Protein AF-A0A951ZE11-F1 (afdb_monomer_lite)

Secondary structure (DSSP, 8-state):
---TTS-TT-----S---GGGSSSS--GGGGS--PBPTTTT-B-TT----------

Foldseek 3Di:
DDDPPDDPPDDDDDPDDQLVPDPNSDDPCVQADPFADPPPRHGPRPDGDDDDDDDD

Radius of gyration: 13.7 Å; c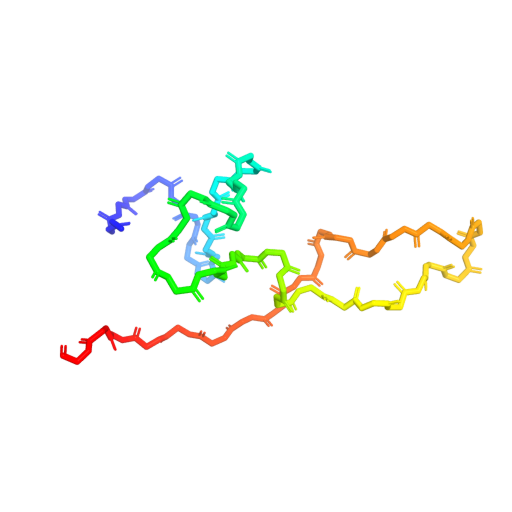hains: 1; bounding box: 33×20×35 Å

Sequence (56 aa):
RVTDGVRPGAAWAPSIWWGKFTSDGHNANETTSQRTTDMGNGPVFYDNLVEITPEA

Structure (mmCIF, N/CA/C/O backbone):
data_AF-A0A951ZE11-F1
#
_entry.id   AF-A0A951ZE11-F1
#
loop_
_atom_site.group_PDB
_atom_site.id
_atom_site.type_symbol
_atom_site.label_atom_id
_atom_site.label_alt_id
_atom_site.label_comp_id
_atom_site.label_asym_id
_atom_site.label_entity_id
_atom_site.label_seq_id
_atom_site.pdbx_PDB_ins_code
_atom_site.Cartn_x
_atom_site.Cartn_y
_atom_site.Cartn_z
_atom_site.occupancy
_atom_site.B_iso_or_equiv
_atom_site.auth_seq_id
_atom_site.auth_comp_id
_atom_site.auth_asym_id
_atom_site.auth_atom_id
_atom_site.pdbx_PDB_model_num
ATOM 1 N N . ARG A 1 1 ? -9.992 3.335 9.676 1.00 89.19 1 ARG A N 1
ATOM 2 C CA . ARG A 1 1 ? -11.308 4.032 9.690 1.00 89.19 1 ARG A CA 1
ATOM 3 C C . ARG A 1 1 ? -12.007 3.758 8.368 1.00 89.19 1 ARG A C 1
ATOM 5 O O . ARG A 1 1 ? -11.368 3.951 7.345 1.00 89.19 1 ARG A O 1
ATOM 12 N N . VAL A 1 2 ? -13.274 3.345 8.385 1.00 92.38 2 VAL A N 1
ATOM 13 C CA . VAL A 1 2 ? -14.080 3.162 7.164 1.00 92.38 2 VAL A CA 1
ATOM 14 C C . VAL A 1 2 ? -14.831 4.459 6.855 1.00 92.38 2 VAL A C 1
ATOM 16 O O . VAL A 1 2 ? -15.417 5.052 7.763 1.00 92.38 2 VAL A O 1
ATOM 19 N N . THR A 1 3 ? -14.760 4.927 5.608 1.00 96.12 3 THR A N 1
ATOM 20 C CA . THR A 1 3 ? -15.477 6.108 5.097 1.00 96.12 3 THR A CA 1
ATOM 21 C C . THR A 1 3 ? -15.748 5.948 3.598 1.00 96.12 3 THR A C 1
ATOM 23 O O . THR A 1 3 ? -15.055 5.185 2.929 1.00 96.12 3 THR A O 1
ATOM 26 N N . ASP A 1 4 ? -16.669 6.745 3.053 1.00 97.38 4 ASP A N 1
ATOM 27 C CA . ASP A 1 4 ? -16.943 6.807 1.605 1.00 97.38 4 ASP A CA 1
ATOM 28 C C . ASP A 1 4 ? -15.915 7.657 0.823 1.00 97.38 4 ASP A C 1
ATOM 30 O O . ASP A 1 4 ? -16.080 7.928 -0.364 1.00 97.38 4 ASP A O 1
ATOM 34 N N . GLY A 1 5 ? -14.849 8.122 1.489 1.00 97.00 5 GLY A N 1
ATOM 35 C CA . GLY A 1 5 ? -13.835 9.008 0.904 1.00 97.00 5 GLY A CA 1
ATOM 36 C C . GLY A 1 5 ? -12.746 8.292 0.098 1.00 97.00 5 GLY A C 1
ATOM 37 O O . GLY A 1 5 ? -11.905 8.955 -0.506 1.00 97.00 5 GLY A O 1
ATOM 38 N N . VAL A 1 6 ? -12.737 6.957 0.097 1.00 94.81 6 VAL A N 1
ATOM 39 C CA . VAL A 1 6 ? -11.782 6.119 -0.642 1.00 94.81 6 VAL A CA 1
ATOM 40 C C . VAL A 1 6 ? -12.550 5.267 -1.648 1.00 94.81 6 VAL A C 1
ATOM 42 O O . VAL A 1 6 ? -13.643 4.784 -1.363 1.00 94.81 6 VAL A O 1
ATOM 45 N N . ARG A 1 7 ? -11.993 5.100 -2.852 1.00 95.44 7 ARG A N 1
ATOM 46 C CA . ARG A 1 7 ? -12.631 4.309 -3.915 1.00 95.44 7 ARG A CA 1
ATOM 47 C C . ARG A 1 7 ? -12.765 2.835 -3.497 1.00 95.44 7 ARG A C 1
ATOM 49 O O . ARG A 1 7 ? -11.831 2.311 -2.889 1.00 95.44 7 ARG A O 1
ATOM 56 N N . PRO A 1 8 ? -13.854 2.140 -3.880 1.00 95.56 8 PRO A N 1
ATOM 57 C CA . PRO A 1 8 ? -13.963 0.698 -3.681 1.00 95.56 8 PRO A CA 1
ATOM 58 C C . PRO A 1 8 ? -12.758 -0.047 -4.271 1.00 95.56 8 PRO A C 1
ATOM 60 O O . PRO A 1 8 ? -12.342 0.240 -5.393 1.00 95.56 8 PRO A O 1
ATOM 63 N N . GLY A 1 9 ? -12.201 -0.990 -3.508 1.00 93.81 9 GLY A N 1
ATOM 64 C CA . GLY A 1 9 ? -11.014 -1.758 -3.900 1.00 93.81 9 GLY A CA 1
ATOM 65 C C . GLY A 1 9 ? -9.670 -1.065 -3.643 1.00 93.81 9 GLY A C 1
ATOM 66 O O . GLY A 1 9 ? -8.637 -1.637 -3.970 1.00 93.81 9 GLY A O 1
ATOM 67 N N . ALA A 1 10 ? -9.660 0.132 -3.049 1.00 93.44 10 ALA A N 1
ATOM 68 C CA . ALA A 1 10 ? -8.441 0.825 -2.647 1.00 93.44 10 ALA A CA 1
ATOM 69 C C . ALA A 1 10 ? -8.383 1.024 -1.128 1.00 93.44 10 ALA A C 1
ATOM 71 O O . ALA A 1 10 ? -9.404 1.190 -0.460 1.00 93.44 10 ALA A O 1
ATOM 72 N N . ALA A 1 11 ? -7.163 1.073 -0.599 1.00 92.31 11 ALA A N 1
ATOM 73 C CA . ALA A 1 11 ? -6.886 1.473 0.771 1.00 92.31 11 ALA A CA 1
ATOM 74 C C . ALA A 1 11 ? -6.003 2.720 0.776 1.00 92.31 11 ALA A C 1
ATOM 76 O O . ALA A 1 11 ? -5.162 2.912 -0.101 1.00 92.31 11 ALA A O 1
ATOM 77 N N . TRP A 1 12 ? -6.207 3.577 1.772 1.00 91.31 12 TRP A N 1
ATOM 78 C CA . TRP A 1 12 ? -5.399 4.772 1.974 1.00 91.31 12 TRP A CA 1
ATOM 79 C C . TRP A 1 12 ? -4.613 4.651 3.277 1.00 91.31 12 TRP A C 1
ATOM 81 O O . TRP A 1 12 ? -5.189 4.330 4.319 1.00 91.31 12 TRP A O 1
ATOM 91 N N . ALA A 1 13 ? -3.316 4.950 3.212 1.00 88.31 13 ALA A N 1
ATOM 92 C CA . ALA A 1 13 ? -2.427 5.028 4.363 1.00 88.31 13 ALA A CA 1
ATOM 93 C C . ALA A 1 13 ? -1.718 6.398 4.396 1.00 88.31 13 ALA A C 1
ATOM 95 O O . ALA A 1 13 ? -1.373 6.934 3.337 1.00 88.31 13 ALA A O 1
ATOM 96 N N . PRO A 1 14 ? -1.476 6.984 5.583 1.00 83.81 14 PRO A N 1
ATOM 97 C CA . PRO A 1 14 ? -0.706 8.219 5.705 1.00 83.81 14 PRO A CA 1
ATOM 98 C C . PRO A 1 14 ? 0.724 8.067 5.164 1.00 83.81 14 PRO A C 1
ATOM 100 O O . PRO A 1 14 ? 1.438 7.138 5.526 1.00 83.81 14 PRO A O 1
ATOM 103 N N . SER A 1 15 ? 1.171 9.026 4.347 1.00 74.81 15 SER A N 1
ATOM 104 C CA . SER A 1 15 ? 2.487 8.986 3.681 1.00 74.81 15 SER A CA 1
ATOM 105 C C . SER A 1 15 ? 3.685 9.222 4.612 1.00 74.81 15 SER A C 1
ATOM 107 O O . SER A 1 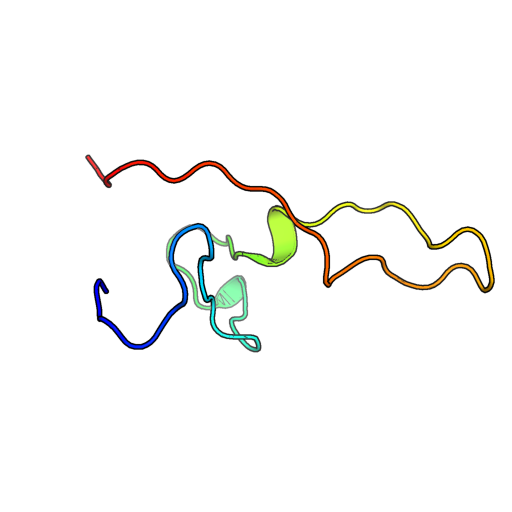15 ? 4.811 8.897 4.244 1.00 74.81 15 SER A O 1
ATOM 109 N N . ILE A 1 16 ? 3.481 9.827 5.785 1.00 75.38 16 ILE A N 1
ATOM 110 C CA . ILE A 1 16 ? 4.556 10.169 6.727 1.00 75.38 16 ILE A CA 1
ATOM 111 C C . ILE A 1 16 ? 4.207 9.551 8.074 1.00 75.38 16 ILE A C 1
ATOM 113 O O . ILE A 1 16 ? 3.653 10.203 8.957 1.00 75.38 16 ILE A O 1
ATOM 117 N N . TRP A 1 17 ? 4.521 8.267 8.209 1.00 82.50 17 TRP A N 1
ATOM 118 C CA . TRP A 1 17 ? 4.343 7.525 9.448 1.00 82.50 17 TRP A CA 1
ATOM 119 C C . TRP A 1 17 ? 5.634 6.784 9.786 1.00 82.50 17 TRP A C 1
ATOM 121 O O . TRP A 1 17 ? 5.965 5.770 9.178 1.00 82.50 17 TRP A O 1
ATOM 131 N N . TRP A 1 18 ? 6.424 7.327 10.712 1.00 86.62 18 TRP A N 1
ATOM 132 C CA . TRP A 1 18 ? 7.728 6.754 11.047 1.00 86.62 18 TRP A CA 1
ATOM 133 C C . TRP A 1 18 ? 7.546 5.513 11.921 1.00 86.62 18 TRP A C 1
ATOM 135 O O . TRP A 1 18 ? 6.933 5.616 12.982 1.00 86.62 18 TRP A O 1
ATOM 145 N N . GLY A 1 19 ? 8.154 4.385 11.533 1.00 88.69 19 GLY A N 1
ATOM 146 C CA . GLY A 1 19 ? 8.106 3.128 12.298 1.00 88.69 19 GLY A CA 1
ATOM 147 C C . GLY A 1 19 ? 8.458 3.306 13.779 1.00 88.69 19 GLY A C 1
ATOM 148 O O . GLY A 1 19 ? 7.781 2.776 14.648 1.00 88.69 19 GLY A O 1
ATOM 149 N N . LYS A 1 20 ? 9.410 4.195 14.100 1.00 90.25 20 LYS A N 1
ATOM 150 C CA . LYS A 1 20 ? 9.802 4.516 15.489 1.00 90.25 20 LYS A CA 1
ATOM 151 C C . LYS A 1 20 ? 8.680 5.061 1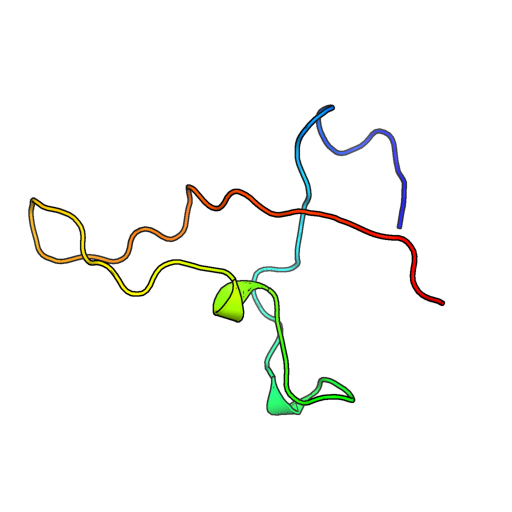6.392 1.00 90.25 20 LYS A C 1
ATOM 153 O O . LYS A 1 20 ? 8.882 5.159 17.596 1.00 90.25 20 LYS A O 1
ATOM 158 N N . PHE A 1 21 ? 7.563 5.509 15.818 1.00 90.06 21 PHE A N 1
ATOM 159 C CA . PHE A 1 21 ? 6.401 6.030 16.547 1.00 90.06 21 PHE A CA 1
ATOM 160 C C . PHE A 1 21 ? 5.201 5.075 16.517 1.00 90.06 21 PHE A C 1
ATOM 162 O O . PHE A 1 21 ? 4.133 5.417 17.018 1.00 90.06 21 PHE A O 1
ATOM 169 N N . THR A 1 22 ? 5.360 3.899 15.915 1.00 88.19 22 THR A N 1
ATOM 170 C CA . THR A 1 22 ? 4.361 2.826 15.939 1.00 88.19 22 THR A CA 1
ATOM 171 C C . THR A 1 22 ? 4.594 1.940 17.163 1.00 88.19 22 THR A C 1
ATOM 173 O O . THR A 1 22 ? 5.695 1.908 17.712 1.00 88.19 22 THR A O 1
ATOM 176 N N . SER A 1 23 ? 3.556 1.243 17.618 1.00 90.00 23 SER A N 1
ATOM 177 C CA . SER A 1 23 ? 3.627 0.349 18.780 1.00 90.00 23 SER A CA 1
ATOM 178 C C . SER A 1 23 ? 4.407 -0.940 18.515 1.00 90.00 23 SER A C 1
ATOM 180 O O . SER A 1 23 ? 4.947 -1.527 19.447 1.00 90.00 23 SER A O 1
ATOM 182 N N . ASP A 1 24 ? 4.451 -1.376 17.260 1.00 90.88 24 ASP A N 1
ATOM 183 C CA . ASP A 1 24 ? 5.066 -2.620 16.795 1.00 90.88 24 ASP A CA 1
ATOM 184 C C . ASP A 1 24 ? 6.332 -2.388 15.953 1.00 90.88 24 ASP A C 1
ATOM 186 O O . ASP A 1 24 ? 7.047 -3.331 15.640 1.00 90.88 24 ASP A O 1
ATOM 190 N N . GLY A 1 25 ? 6.652 -1.134 15.632 1.00 92.50 25 GLY A N 1
ATOM 191 C CA . GLY A 1 25 ? 7.789 -0.764 14.794 1.00 92.50 25 GLY A CA 1
ATOM 192 C C . GLY A 1 25 ? 7.471 -0.703 13.298 1.00 92.50 25 GLY A C 1
ATOM 193 O O . GLY A 1 25 ? 8.348 -0.276 12.544 1.00 92.50 25 GLY A O 1
ATOM 194 N N . HIS A 1 26 ? 6.246 -1.049 12.881 1.00 89.88 26 HIS A N 1
ATOM 195 C CA . HIS A 1 26 ? 5.902 -1.301 11.486 1.00 89.88 26 HIS A CA 1
ATOM 196 C C . HIS A 1 26 ? 5.017 -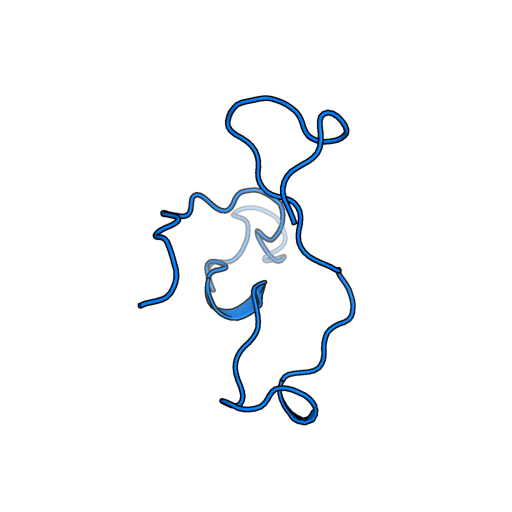0.227 10.841 1.00 89.88 26 HIS A C 1
ATOM 198 O O . HIS A 1 26 ? 4.193 0.428 11.480 1.00 89.88 26 HIS A O 1
ATOM 204 N N . ASN A 1 27 ? 5.170 -0.022 9.527 1.00 89.94 27 ASN A N 1
ATOM 205 C CA . ASN A 1 27 ? 4.289 0.862 8.756 1.00 89.94 27 ASN A CA 1
ATOM 206 C C . ASN A 1 27 ? 3.945 0.308 7.363 1.00 89.94 27 ASN A C 1
ATOM 208 O O . ASN A 1 27 ? 4.514 -0.675 6.893 1.00 89.94 27 ASN A O 1
ATOM 212 N N . ALA A 1 28 ? 3.027 0.987 6.669 1.00 89.12 28 ALA A N 1
ATOM 213 C CA . ALA A 1 28 ? 2.550 0.566 5.353 1.00 89.12 28 ALA A CA 1
ATOM 214 C C . ALA A 1 28 ? 3.658 0.461 4.285 1.00 89.12 28 ALA A C 1
ATOM 216 O O . ALA A 1 28 ? 3.505 -0.310 3.338 1.00 89.12 28 ALA A O 1
ATOM 217 N N . ASN A 1 29 ? 4.785 1.171 4.424 1.00 88.25 29 ASN A N 1
ATOM 218 C CA . ASN A 1 29 ? 5.873 1.095 3.447 1.00 88.25 29 ASN A CA 1
ATOM 219 C C . ASN A 1 29 ? 6.552 -0.281 3.446 1.00 88.25 29 ASN A C 1
ATOM 221 O O . ASN A 1 29 ? 7.113 -0.664 2.424 1.00 88.25 29 ASN A O 1
ATOM 225 N N . GLU A 1 30 ? 6.478 -1.053 4.531 1.00 89.56 30 GLU A N 1
ATOM 226 C CA . GLU A 1 30 ? 7.050 -2.408 4.576 1.00 89.56 30 GLU A CA 1
ATOM 227 C C . GLU A 1 30 ? 6.334 -3.396 3.659 1.00 89.56 30 GLU A C 1
ATOM 229 O O . GLU A 1 30 ? 6.915 -4.396 3.248 1.00 89.56 30 GLU A O 1
ATOM 234 N N . THR A 1 31 ? 5.095 -3.089 3.278 1.00 89.44 31 THR A N 1
ATOM 235 C CA . THR A 1 31 ? 4.365 -3.893 2.294 1.00 89.44 31 THR A CA 1
ATOM 236 C C . THR A 1 31 ? 4.829 -3.621 0.859 1.00 89.44 31 THR A C 1
ATOM 238 O O . THR A 1 31 ? 4.545 -4.412 -0.032 1.00 89.44 31 THR A O 1
ATOM 241 N N . THR A 1 32 ? 5.588 -2.542 0.620 1.00 88.69 32 THR A N 1
ATOM 242 C CA . THR A 1 32 ? 6.023 -2.157 -0.728 1.00 88.69 32 THR A CA 1
ATOM 243 C C . THR A 1 32 ? 7.210 -2.984 -1.228 1.00 88.69 32 THR A C 1
ATOM 245 O O . THR A 1 32 ? 8.139 -3.330 -0.492 1.00 88.69 32 THR A O 1
ATOM 248 N N . SER A 1 33 ? 7.203 -3.285 -2.529 1.00 88.25 33 SER A N 1
ATOM 249 C CA . SER A 1 33 ? 8.274 -4.048 -3.170 1.00 88.25 33 SER A CA 1
ATOM 250 C C . SER A 1 33 ? 9.613 -3.304 -3.122 1.00 88.25 33 SER A C 1
ATOM 252 O O . SER A 1 33 ? 9.691 -2.123 -3.444 1.00 88.25 33 SER A O 1
ATOM 254 N N . GLN A 1 34 ? 10.688 -4.034 -2.812 1.00 90.00 34 GLN A N 1
ATOM 255 C CA . GLN A 1 34 ? 12.068 -3.526 -2.850 1.00 90.00 34 GLN A CA 1
ATOM 256 C C . GLN A 1 34 ? 12.693 -3.563 -4.257 1.00 90.00 34 GLN A C 1
ATOM 258 O O . GLN A 1 34 ? 13.885 -3.308 -4.421 1.00 90.00 34 GLN A O 1
ATOM 263 N N . ARG A 1 35 ? 11.913 -3.924 -5.284 1.00 90.38 35 ARG A N 1
ATOM 264 C CA . ARG A 1 35 ? 12.374 -3.916 -6.676 1.00 90.38 35 ARG A CA 1
ATOM 265 C C . ARG A 1 35 ? 12.529 -2.485 -7.176 1.00 90.38 35 ARG A C 1
ATOM 267 O O . ARG A 1 35 ? 11.777 -1.594 -6.785 1.00 90.38 35 ARG A O 1
ATOM 274 N N . THR A 1 36 ? 13.468 -2.294 -8.090 1.00 92.56 36 THR A N 1
ATOM 275 C CA . THR A 1 36 ? 13.635 -1.033 -8.805 1.00 92.56 36 THR A CA 1
ATOM 276 C C . THR A 1 36 ? 12.877 -1.047 -10.130 1.00 92.56 36 THR A C 1
ATOM 278 O O . THR A 1 36 ? 12.587 -2.108 -10.681 1.00 92.56 36 THR A O 1
ATOM 281 N N . THR A 1 37 ? 12.540 0.135 -10.646 1.00 92.06 37 THR A N 1
ATOM 282 C CA . THR A 1 37 ? 11.972 0.304 -11.985 1.00 92.06 37 THR A CA 1
ATOM 283 C C . THR A 1 37 ? 12.989 -0.088 -13.051 1.00 92.06 37 THR A C 1
ATOM 285 O O . THR A 1 37 ? 14.172 0.237 -12.929 1.00 92.06 37 THR A O 1
ATOM 288 N N . ASP A 1 38 ? 12.511 -0.701 -14.135 1.00 91.62 38 ASP A N 1
ATOM 289 C CA . ASP A 1 38 ? 13.361 -1.166 -15.241 1.00 91.62 38 ASP A CA 1
ATOM 290 C C . ASP A 1 38 ? 14.195 -0.031 -15.858 1.00 91.62 38 ASP A C 1
ATOM 292 O O . ASP A 1 38 ? 15.365 -0.203 -16.195 1.00 91.62 38 ASP A O 1
ATOM 296 N N . MET A 1 39 ? 13.603 1.162 -15.972 1.00 94.19 39 MET A N 1
ATOM 297 C CA . MET A 1 39 ? 14.291 2.367 -16.426 1.00 94.19 39 MET A CA 1
ATOM 298 C C . MET A 1 39 ? 14.645 3.255 -15.230 1.00 94.19 39 MET A C 1
ATOM 300 O O . MET A 1 39 ? 13.778 3.617 -14.434 1.00 94.19 39 MET A O 1
ATOM 304 N N . GLY A 1 40 ? 15.920 3.629 -15.112 1.00 94.06 40 GLY A N 1
ATOM 305 C CA . GLY A 1 40 ? 16.400 4.592 -14.114 1.00 94.06 40 GLY A CA 1
ATOM 306 C C . GLY A 1 40 ? 16.603 4.046 -12.696 1.00 94.06 40 GLY A C 1
ATOM 307 O O . GLY A 1 40 ? 17.099 4.789 -11.856 1.00 94.06 40 GLY A O 1
ATOM 308 N N . ASN A 1 41 ? 16.280 2.773 -12.434 1.00 94.12 41 ASN A N 1
ATOM 309 C CA . ASN A 1 41 ? 16.463 2.115 -11.135 1.00 94.12 41 ASN A CA 1
ATOM 310 C C . ASN A 1 41 ? 15.829 2.873 -9.947 1.00 94.12 41 ASN A C 1
ATOM 312 O O . ASN A 1 41 ? 16.388 2.918 -8.852 1.00 94.12 41 ASN A O 1
ATOM 316 N N . GLY A 1 42 ? 14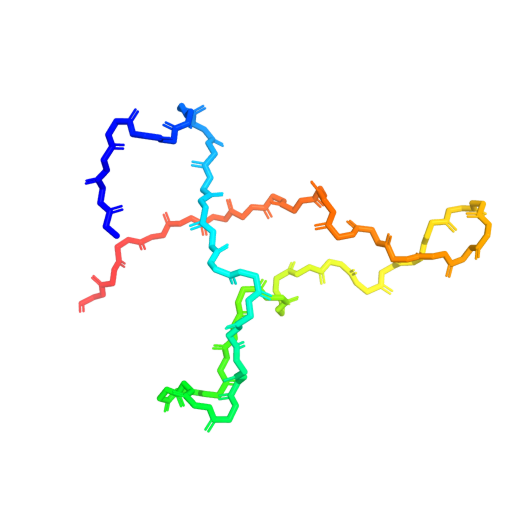.667 3.491 -10.171 1.00 92.69 42 GLY A N 1
ATOM 317 C CA . GLY A 1 42 ? 13.898 4.184 -9.140 1.00 92.69 42 GLY A CA 1
ATOM 318 C C . GLY A 1 42 ? 12.983 3.240 -8.351 1.00 92.69 42 GLY A C 1
ATOM 319 O O . GLY A 1 42 ? 12.891 2.056 -8.665 1.00 92.69 42 GLY A O 1
ATOM 320 N N . PRO A 1 43 ? 12.287 3.739 -7.323 1.00 88.31 43 PRO A N 1
ATOM 321 C CA . PRO A 1 43 ? 11.368 2.936 -6.521 1.00 88.31 43 PRO A CA 1
ATOM 322 C C . PRO A 1 43 ? 9.991 2.725 -7.178 1.00 88.31 43 PRO A C 1
ATOM 324 O O . PRO A 1 43 ? 9.516 3.571 -7.934 1.00 88.31 43 PRO A O 1
ATOM 327 N N . VAL A 1 44 ? 9.305 1.632 -6.818 1.00 87.44 44 VAL A N 1
ATOM 328 C CA . VAL A 1 44 ? 8.003 1.205 -7.390 1.00 87.44 44 VAL A CA 1
ATOM 329 C C . VAL A 1 44 ? 6.780 1.533 -6.507 1.00 87.44 44 VAL A C 1
ATOM 331 O O . VAL A 1 44 ? 5.771 0.838 -6.537 1.00 87.44 44 VAL A O 1
ATOM 334 N N . PHE A 1 45 ? 6.850 2.596 -5.700 1.00 70.56 45 PHE A N 1
ATOM 335 C CA . PHE A 1 45 ? 5.975 2.826 -4.533 1.00 70.56 45 PHE A CA 1
ATOM 336 C C . PHE A 1 45 ? 4.453 2.919 -4.767 1.00 70.56 45 PHE A C 1
ATOM 338 O O . PHE A 1 45 ? 3.701 2.788 -3.805 1.00 70.56 45 PHE A O 1
ATOM 345 N N . TYR A 1 46 ? 3.979 3.176 -5.987 1.00 66.31 46 TYR A N 1
ATOM 346 C CA . TYR A 1 46 ? 2.562 3.491 -6.236 1.00 66.31 46 TYR A CA 1
ATOM 347 C C . TYR A 1 46 ? 1.694 2.297 -6.637 1.00 66.31 46 TYR A C 1
ATOM 349 O O . TYR A 1 46 ? 0.491 2.473 -6.819 1.00 66.31 46 TYR A O 1
ATOM 357 N N . ASP A 1 4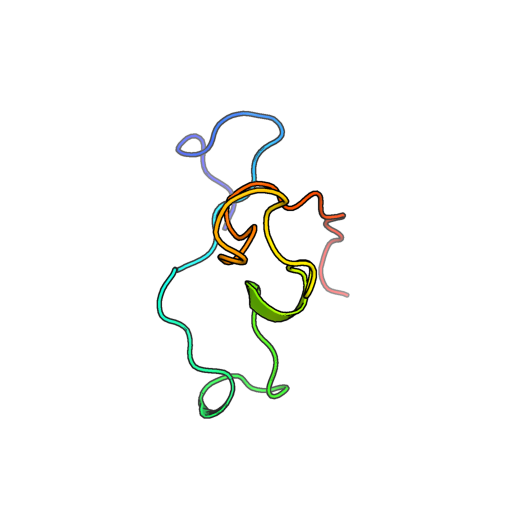7 ? 2.277 1.105 -6.759 1.00 76.00 47 ASP A N 1
ATOM 358 C CA . ASP A 1 47 ? 1.542 -0.108 -7.109 1.00 76.00 47 ASP A CA 1
ATOM 359 C C . ASP A 1 47 ? 1.818 -1.193 -6.065 1.00 76.00 47 ASP A C 1
ATOM 361 O O . ASP A 1 47 ? 2.831 -1.894 -6.101 1.00 76.00 47 ASP A O 1
ATOM 365 N N . ASN A 1 48 ? 0.948 -1.250 -5.057 1.00 88.56 48 ASN A N 1
ATOM 366 C CA . ASN A 1 48 ? 1.101 -2.134 -3.914 1.00 88.56 48 ASN A CA 1
ATOM 367 C C . ASN A 1 48 ? -0.225 -2.829 -3.602 1.00 88.56 48 ASN A C 1
ATOM 369 O O . ASN A 1 48 ? -1.129 -2.237 -3.007 1.00 88.56 48 ASN A O 1
ATOM 373 N N . LEU A 1 49 ? -0.336 -4.083 -4.033 1.00 91.75 49 LEU A N 1
ATOM 374 C CA . LEU A 1 49 ? -1.482 -4.925 -3.726 1.00 91.75 49 LEU A CA 1
ATOM 375 C C . LEU A 1 49 ? -1.326 -5.491 -2.315 1.00 91.75 49 LEU A C 1
ATOM 377 O O . LEU A 1 49 ? -0.305 -6.092 -1.989 1.00 91.75 49 LEU A O 1
ATOM 381 N N . VAL A 1 50 ? -2.357 -5.317 -1.497 1.00 92.38 50 VAL A N 1
ATOM 382 C CA . VAL A 1 50 ? -2.381 -5.760 -0.102 1.00 92.38 50 VAL A CA 1
ATOM 383 C C . VAL A 1 50 ? -3.648 -6.553 0.185 1.00 92.38 50 VAL A C 1
ATOM 385 O O . VAL A 1 50 ? -4.679 -6.356 -0.458 1.00 92.38 50 VAL A O 1
ATOM 388 N N . GLU A 1 51 ? -3.572 -7.417 1.189 1.00 94.56 51 GLU A N 1
ATOM 389 C CA . GLU A 1 51 ? -4.733 -8.024 1.833 1.00 94.56 51 GLU A CA 1
ATOM 390 C C . GLU A 1 51 ? -5.026 -7.279 3.141 1.00 94.56 51 GLU A C 1
ATOM 392 O O . GLU A 1 51 ? -4.108 -6.814 3.817 1.00 94.56 51 GLU A O 1
ATOM 397 N N . ILE A 1 52 ? -6.307 -7.128 3.485 1.00 93.56 52 ILE A N 1
ATOM 398 C CA . ILE A 1 52 ? -6.744 -6.443 4.705 1.00 93.56 52 ILE A CA 1
ATOM 399 C C . ILE A 1 52 ? -7.640 -7.390 5.488 1.00 93.56 52 ILE A C 1
ATOM 401 O O . ILE A 1 52 ? -8.661 -7.849 4.977 1.00 93.56 52 ILE A O 1
ATOM 405 N N . THR A 1 53 ? -7.290 -7.616 6.749 1.00 94.38 53 THR A N 1
ATOM 406 C CA . THR A 1 53 ? -8.101 -8.368 7.706 1.00 94.38 53 THR A CA 1
ATOM 407 C C . THR A 1 53 ? -8.526 -7.458 8.859 1.00 94.38 53 THR A C 1
ATOM 409 O O . THR A 1 53 ? -7.821 -6.494 9.171 1.00 94.38 53 THR A O 1
ATOM 412 N N . PRO A 1 54 ? -9.665 -7.727 9.518 1.00 91.50 54 PRO A N 1
ATOM 413 C CA . PRO A 1 54 ? -9.965 -7.115 10.807 1.00 91.50 54 PRO A CA 1
ATOM 414 C C . PRO A 1 54 ? -8.855 -7.418 11.822 1.00 91.50 54 PRO A C 1
ATOM 416 O O . PRO A 1 54 ? -8.257 -8.495 11.783 1.00 91.50 54 PRO A O 1
ATOM 419 N N . GLU A 1 55 ? -8.595 -6.475 12.724 1.00 84.25 55 GLU A N 1
ATOM 420 C CA . GLU A 1 55 ? -7.799 -6.739 13.926 1.00 84.25 55 GLU A CA 1
ATOM 421 C C . GLU A 1 55 ? -8.574 -7.702 14.845 1.00 84.25 55 GLU A C 1
ATOM 423 O O . GLU A 1 55 ? -9.811 -7.689 14.839 1.00 84.25 55 GLU A O 1
ATOM 428 N N . ALA A 1 56 ? -7.855 -8.569 15.563 1.00 74.69 56 ALA A N 1
ATOM 429 C CA . ALA A 1 56 ? -8.434 -9.582 16.449 1.00 74.69 56 ALA A CA 1
ATOM 430 C C . ALA A 1 56 ? -8.927 -8.999 17.782 1.00 74.69 56 ALA A C 1
ATOM 432 O O . ALA A 1 56 ? -8.282 -8.056 18.292 1.00 74.69 56 ALA A O 1
#

pLDDT: mean 89.1, std 6.47, range [66.31, 97.38]